Protein AF-A0A0Q4B967-F1 (afdb_monomer_lite)

pLDDT: mean 94.35, std 5.58, range [67.75, 98.62]

Radius of gyration: 18.91 Å; chains: 1; bounding box: 47×27×46 Å

Sequence (166 aa):
MDRILAMFDRHPSQRKVAALMLRYGISVREDGNAYCNDVEISHSALGRAAGADRRVAKSTIDKIYRTPALMDVFSRMRSMAMLSEVAPKIGCTALEIVPVDARMPGILAGVASAIYDAGVSVRQAVIDDTGIQENARLIIVLDGPLPSEYLPRIRSCKGVDKIILR

Secondary structure (DSSP, 8-state):
-HHHHHTTTT-HHHHHHHHHHHHHT-EE-TTS-EEETTEEE-HHHHHHHTTS-HHHHHHHHHHHHH-HHHHHHHTT-------TTTGGGGTEEEEEEEES-TT-TTHHHHHHHHHHHTT-EEE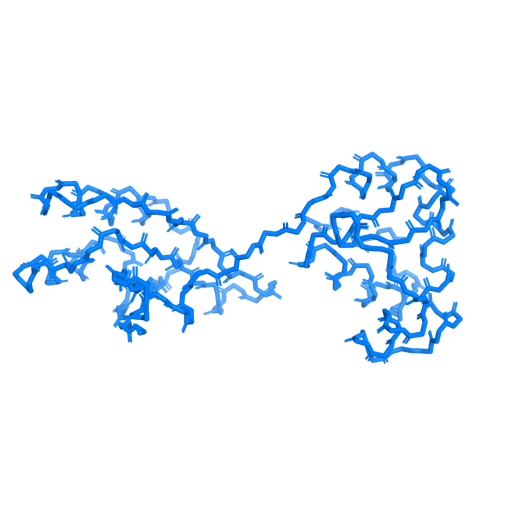EEEEE--S-GGG-EEEEEEEBPPPGGGHHHHHTSTTEEEEEE-

Structure (mmCIF, N/CA/C/O backbone):
data_AF-A0A0Q4B967-F1
#
_entry.id   AF-A0A0Q4B967-F1
#
loop_
_atom_site.group_PDB
_atom_site.id
_atom_site.type_symbol
_atom_site.label_atom_id
_atom_site.label_alt_id
_atom_site.label_comp_id
_atom_site.label_asym_id
_atom_site.label_entity_id
_atom_site.label_seq_id
_atom_site.pdbx_PDB_ins_code
_atom_site.Cartn_x
_atom_site.Cartn_y
_atom_site.Cartn_z
_atom_site.occupancy
_atom_site.B_iso_or_equiv
_atom_site.auth_seq_id
_atom_site.auth_comp_id
_atom_site.auth_asym_id
_atom_site.auth_atom_id
_atom_site.pdbx_PDB_model_num
ATOM 1 N N . MET A 1 1 ? -3.440 1.888 -12.421 1.00 76.62 1 MET A N 1
ATOM 2 C CA . MET A 1 1 ? -2.135 1.203 -12.606 1.00 76.62 1 MET A CA 1
ATOM 3 C C . MET A 1 1 ? -2.040 0.474 -13.948 1.00 76.62 1 MET A C 1
ATOM 5 O O . MET A 1 1 ? -0.935 0.242 -14.431 1.00 76.62 1 MET A O 1
ATOM 9 N N . ASP A 1 2 ? -3.168 0.176 -14.597 1.00 83.00 2 ASP A N 1
ATOM 10 C CA . ASP A 1 2 ? -3.226 -0.699 -15.777 1.00 83.00 2 ASP A CA 1
ATOM 11 C C . ASP A 1 2 ? -2.413 -0.205 -16.967 1.00 83.00 2 ASP A C 1
ATOM 13 O O . ASP A 1 2 ? -1.736 -1.002 -17.607 1.00 83.00 2 ASP A O 1
ATOM 17 N N . ARG A 1 3 ? -2.376 1.113 -17.209 1.00 90.75 3 ARG A N 1
ATOM 18 C CA . ARG A 1 3 ? -1.558 1.710 -18.278 1.00 90.75 3 ARG A CA 1
ATOM 19 C C . ARG A 1 3 ? -0.064 1.399 -18.130 1.00 90.75 3 ARG A C 1
ATOM 21 O O . ARG A 1 3 ? 0.603 1.158 -19.129 1.00 90.75 3 ARG A O 1
ATOM 28 N N . ILE A 1 4 ? 0.455 1.397 -16.901 1.00 93.94 4 ILE A N 1
ATOM 29 C CA . ILE A 1 4 ? 1.870 1.109 -16.620 1.00 93.94 4 ILE A CA 1
ATOM 30 C C . ILE A 1 4 ? 2.148 -0.382 -16.803 1.00 93.94 4 ILE A C 1
ATOM 32 O O . ILE A 1 4 ? 3.118 -0.756 -17.459 1.00 93.94 4 ILE A O 1
ATOM 36 N N . LEU A 1 5 ? 1.264 -1.240 -16.290 1.00 93.75 5 LEU A N 1
ATOM 37 C CA . LEU A 1 5 ? 1.399 -2.687 -16.445 1.00 93.75 5 LEU A CA 1
ATOM 38 C C . LEU A 1 5 ? 1.237 -3.147 -17.901 1.00 93.75 5 LEU A C 1
ATOM 40 O O . LEU A 1 5 ? 1.935 -4.073 -18.313 1.00 93.75 5 LEU A O 1
ATOM 44 N N . ALA A 1 6 ? 0.402 -2.470 -18.697 1.00 94.69 6 ALA A N 1
ATOM 45 C CA . ALA A 1 6 ? 0.206 -2.752 -20.121 1.00 94.69 6 ALA A CA 1
ATOM 46 C C . ALA A 1 6 ? 1.507 -2.631 -20.937 1.00 94.69 6 ALA A C 1
ATOM 48 O O . ALA A 1 6 ? 1.735 -3.364 -21.900 1.00 94.69 6 ALA A O 1
ATOM 49 N N . MET A 1 7 ? 2.445 -1.781 -20.502 1.00 96.50 7 MET A N 1
ATOM 50 C CA . MET A 1 7 ? 3.770 -1.673 -21.126 1.00 96.50 7 MET A CA 1
ATOM 51 C C . MET A 1 7 ? 4.594 -2.969 -21.002 1.00 96.50 7 MET A C 1
ATOM 53 O O . MET A 1 7 ? 5.619 -3.120 -21.674 1.00 96.50 7 MET A O 1
ATOM 57 N N . PHE A 1 8 ? 4.163 -3.924 -20.173 1.00 96.75 8 PHE A N 1
ATOM 58 C CA . PHE A 1 8 ? 4.775 -5.237 -19.979 1.00 96.75 8 PHE A CA 1
ATOM 59 C C . PHE A 1 8 ? 3.962 -6.401 -20.564 1.00 96.75 8 PHE A C 1
ATOM 61 O O . PHE A 1 8 ? 4.365 -7.542 -20.364 1.00 96.75 8 PHE A O 1
ATOM 68 N N . ASP A 1 9 ? 2.892 -6.170 -21.329 1.00 92.75 9 ASP A N 1
ATOM 69 C CA . ASP A 1 9 ? 2.006 -7.254 -21.804 1.00 92.75 9 ASP A CA 1
ATOM 70 C C . ASP A 1 9 ? 2.708 -8.296 -22.680 1.00 92.75 9 ASP A C 1
ATOM 72 O O . ASP A 1 9 ? 2.414 -9.485 -22.606 1.00 92.75 9 ASP A O 1
ATOM 76 N N . ARG A 1 10 ? 3.725 -7.876 -23.441 1.00 95.19 10 ARG A N 1
ATOM 77 C CA . ARG A 1 10 ? 4.576 -8.792 -24.224 1.00 95.19 10 ARG A CA 1
ATOM 78 C C . ARG A 1 10 ? 5.579 -9.591 -23.374 1.00 95.19 10 ARG A C 1
ATOM 80 O O . ARG A 1 10 ? 6.295 -10.426 -23.910 1.00 95.19 10 ARG A O 1
ATOM 87 N N . HIS A 1 11 ? 5.667 -9.319 -22.071 1.00 96.19 11 HIS A N 1
ATOM 88 C CA . HIS A 1 11 ? 6.651 -9.888 -21.147 1.00 96.19 11 HIS A CA 1
ATOM 89 C C . HIS A 1 11 ? 5.990 -10.277 -19.804 1.00 96.19 11 HIS A C 1
ATOM 91 O O . HIS A 1 11 ? 6.213 -9.603 -18.792 1.00 96.19 11 HIS A O 1
ATOM 97 N N . PRO A 1 12 ? 5.208 -11.375 -19.743 1.00 94.94 12 PRO A N 1
ATOM 98 C CA . PRO A 1 12 ? 4.414 -11.737 -18.562 1.00 94.94 12 PRO A CA 1
ATOM 99 C C . PRO A 1 12 ? 5.220 -11.847 -17.260 1.00 94.94 12 PRO A C 1
ATOM 101 O O . PRO A 1 12 ? 4.773 -11.391 -16.208 1.00 94.94 12 PRO A O 1
ATOM 104 N N . SER A 1 13 ? 6.438 -12.394 -17.316 1.00 96.69 13 SER A N 1
ATOM 105 C CA . SER A 1 13 ? 7.307 -12.508 -16.136 1.00 96.69 13 SER A CA 1
ATOM 106 C C . SER A 1 13 ? 7.792 -11.145 -15.630 1.00 96.69 13 SER A C 1
ATOM 108 O O . SER A 1 13 ? 7.860 -10.938 -14.422 1.00 96.69 13 SER A O 1
ATOM 110 N N . GLN A 1 14 ? 8.070 -10.190 -16.527 1.00 97.94 14 GLN A N 1
ATOM 111 C CA . GLN A 1 14 ? 8.397 -8.816 -16.126 1.00 97.94 14 GLN A CA 1
ATOM 112 C C . GLN A 1 14 ? 7.165 -8.094 -15.575 1.00 97.94 14 GLN A C 1
ATOM 114 O O . GLN A 1 14 ? 7.272 -7.370 -14.589 1.00 97.94 14 GLN A O 1
ATOM 119 N N . ARG A 1 15 ? 5.978 -8.329 -16.159 1.00 97.06 15 ARG A N 1
ATOM 120 C CA . ARG A 1 15 ? 4.710 -7.776 -15.661 1.00 97.06 15 ARG A CA 1
ATOM 121 C C . ARG A 1 15 ? 4.458 -8.182 -14.206 1.00 97.06 15 ARG A C 1
ATOM 123 O O . ARG A 1 15 ? 4.053 -7.334 -13.421 1.00 97.06 15 ARG A O 1
ATOM 130 N N . LYS A 1 16 ? 4.752 -9.434 -13.827 1.00 95.69 16 LYS A N 1
ATOM 131 C CA . LYS A 1 16 ? 4.659 -9.903 -12.429 1.00 95.69 16 LYS A CA 1
ATOM 132 C C . LYS A 1 16 ? 5.585 -9.128 -11.488 1.00 95.69 16 LYS A C 1
ATOM 134 O O . LYS A 1 16 ? 5.141 -8.688 -10.432 1.00 95.69 16 LYS A O 1
ATOM 139 N N . VAL A 1 17 ? 6.844 -8.921 -11.884 1.00 98.06 17 VAL A N 1
ATOM 140 C CA . VAL A 1 17 ? 7.810 -8.135 -11.097 1.00 98.06 17 VAL A CA 1
ATOM 141 C C . VAL A 1 17 ? 7.337 -6.685 -10.954 1.00 98.06 17 VAL A C 1
ATOM 143 O O . VAL A 1 17 ? 7.272 -6.174 -9.841 1.00 98.06 17 VAL A O 1
ATOM 146 N N . ALA A 1 18 ? 6.943 -6.041 -12.056 1.00 97.38 18 ALA A N 1
ATOM 147 C CA . ALA A 1 18 ? 6.458 -4.662 -12.047 1.00 97.38 18 ALA A CA 1
ATOM 148 C C . ALA A 1 18 ? 5.181 -4.494 -11.201 1.00 97.38 18 ALA A C 1
ATOM 150 O O . ALA A 1 18 ? 5.060 -3.520 -10.461 1.00 97.38 18 ALA A O 1
ATOM 151 N N . ALA A 1 19 ? 4.251 -5.453 -11.261 1.00 94.69 19 ALA A N 1
ATOM 152 C CA . ALA A 1 19 ? 3.044 -5.456 -10.434 1.00 94.69 19 ALA A CA 1
ATOM 153 C C . ALA A 1 19 ? 3.370 -5.561 -8.939 1.00 94.69 19 ALA A C 1
ATOM 155 O O . ALA A 1 19 ? 2.802 -4.820 -8.140 1.00 94.69 19 ALA A O 1
ATOM 156 N N . LEU A 1 20 ? 4.323 -6.420 -8.563 1.00 95.38 20 LEU A N 1
ATOM 157 C CA . LEU A 1 20 ? 4.793 -6.521 -7.180 1.00 95.38 20 LEU A CA 1
ATOM 158 C C . LEU A 1 20 ? 5.452 -5.219 -6.709 1.00 95.38 20 LEU A C 1
ATOM 160 O O . LEU A 1 20 ? 5.169 -4.756 -5.606 1.00 95.38 20 LEU A O 1
ATOM 164 N N . MET A 1 21 ? 6.285 -4.603 -7.551 1.00 97.00 21 MET A N 1
ATOM 165 C CA . MET A 1 21 ? 6.912 -3.321 -7.233 1.00 97.00 21 MET A CA 1
ATOM 166 C C . MET A 1 21 ? 5.872 -2.218 -7.003 1.00 97.00 21 MET A C 1
ATOM 168 O O . MET A 1 21 ? 5.957 -1.513 -6.002 1.00 97.00 21 MET A O 1
ATOM 172 N N . LEU A 1 22 ? 4.856 -2.113 -7.868 1.00 94.62 22 LEU A N 1
ATOM 173 C CA . LEU A 1 22 ? 3.756 -1.158 -7.695 1.00 94.62 22 LEU A CA 1
ATOM 174 C C . LEU A 1 22 ? 2.968 -1.416 -6.407 1.00 94.62 22 LEU A C 1
ATOM 176 O O . LEU A 1 22 ? 2.700 -0.475 -5.663 1.00 94.62 22 LEU A O 1
ATOM 180 N N . ARG A 1 23 ? 2.641 -2.681 -6.122 1.00 91.31 23 ARG A N 1
ATOM 181 C CA . ARG A 1 23 ? 1.888 -3.076 -4.924 1.00 91.31 23 ARG A CA 1
ATOM 182 C C . ARG A 1 23 ? 2.623 -2.728 -3.629 1.00 91.31 23 ARG A C 1
ATOM 184 O O . ARG A 1 23 ? 1.991 -2.315 -2.666 1.00 91.31 23 ARG A O 1
ATOM 191 N N . TYR A 1 24 ? 3.942 -2.899 -3.594 1.00 93.69 24 TYR A N 1
ATOM 192 C CA . TYR A 1 24 ? 4.751 -2.659 -2.393 1.00 93.69 24 TYR A CA 1
ATOM 193 C C . TYR A 1 24 ? 5.399 -1.273 -2.341 1.00 93.69 24 TYR A C 1
ATOM 195 O O . TYR A 1 24 ? 6.140 -0.972 -1.404 1.00 93.69 24 TYR A O 1
ATOM 203 N N . GLY A 1 25 ? 5.139 -0.418 -3.330 1.00 95.56 25 GLY A N 1
ATOM 204 C CA . GLY A 1 25 ? 5.746 0.908 -3.392 1.00 95.56 25 GLY A CA 1
ATOM 205 C C . GLY A 1 25 ? 7.260 0.882 -3.606 1.00 95.56 25 GLY A C 1
ATOM 206 O O . GLY A 1 25 ? 7.943 1.813 -3.191 1.00 95.56 25 GLY A O 1
ATOM 207 N N . ILE A 1 26 ? 7.781 -0.173 -4.238 1.00 98.00 26 ILE A N 1
ATOM 208 C CA . ILE A 1 26 ? 9.204 -0.295 -4.562 1.00 98.00 26 ILE A CA 1
ATOM 209 C C . ILE A 1 26 ? 9.518 0.661 -5.711 1.00 98.00 26 ILE A C 1
ATOM 211 O O . ILE A 1 26 ? 8.910 0.579 -6.783 1.00 98.00 26 ILE A O 1
ATOM 215 N N . SER A 1 27 ? 10.485 1.545 -5.489 1.00 98.38 27 SER A N 1
ATOM 216 C CA . SER A 1 27 ? 10.917 2.532 -6.473 1.00 98.38 27 SER A CA 1
ATOM 217 C C . SER A 1 27 ? 12.113 2.066 -7.290 1.00 98.38 27 SER A C 1
ATOM 219 O O . SER A 1 27 ? 12.802 1.119 -6.916 1.00 98.38 27 SER A O 1
ATOM 221 N N . VAL A 1 28 ? 12.351 2.739 -8.418 1.00 98.56 28 VAL A N 1
ATOM 222 C CA . VAL A 1 28 ? 13.612 2.676 -9.173 1.00 98.56 28 VAL A CA 1
ATOM 223 C C . VAL A 1 28 ? 14.233 4.067 -9.156 1.00 98.56 28 VAL A C 1
ATOM 225 O O . VAL A 1 28 ? 13.556 5.030 -9.516 1.00 98.56 28 VAL A O 1
ATOM 228 N N . ARG A 1 29 ? 15.487 4.186 -8.714 1.00 96.44 29 ARG A N 1
ATOM 229 C CA . ARG A 1 29 ? 16.184 5.477 -8.587 1.00 96.44 29 ARG A CA 1
ATOM 230 C C . ARG A 1 29 ? 17.088 5.755 -9.798 1.00 96.44 29 ARG A C 1
ATOM 232 O O . ARG A 1 29 ? 17.171 4.961 -10.734 1.00 96.44 29 ARG A O 1
ATOM 239 N N . GLU A 1 30 ? 17.721 6.928 -9.810 1.00 93.19 30 GLU A N 1
ATOM 240 C CA . GLU A 1 30 ? 18.561 7.418 -10.920 1.00 93.19 30 GLU A CA 1
ATOM 241 C C . GLU A 1 30 ? 19.823 6.578 -11.168 1.00 93.19 30 GLU A C 1
ATOM 243 O O . GLU A 1 30 ? 20.379 6.598 -12.267 1.00 93.19 30 GLU A O 1
ATOM 248 N N . ASP A 1 31 ? 20.241 5.798 -10.175 1.00 95.56 31 ASP A N 1
ATOM 249 C CA . ASP A 1 31 ? 21.325 4.822 -10.276 1.00 95.56 31 ASP A CA 1
ATOM 250 C C . ASP A 1 31 ? 20.895 3.505 -10.951 1.00 95.56 31 ASP A C 1
ATOM 252 O O . ASP A 1 31 ? 21.724 2.629 -11.195 1.00 95.56 31 ASP A O 1
ATOM 256 N N . GLY A 1 32 ? 19.605 3.362 -11.271 1.00 94.94 32 GLY A N 1
ATOM 257 C CA . GLY A 1 32 ? 19.048 2.176 -11.906 1.00 94.94 32 GLY A CA 1
ATOM 258 C C . GLY A 1 32 ? 18.819 1.003 -10.955 1.00 94.94 32 GLY A C 1
ATOM 259 O O . GLY A 1 32 ? 18.621 -0.109 -11.439 1.00 94.94 32 GLY A O 1
ATOM 260 N N . ASN A 1 33 ? 18.810 1.220 -9.635 1.00 98.06 33 ASN A N 1
ATOM 261 C CA . ASN A 1 33 ? 18.536 0.176 -8.646 1.00 98.06 33 ASN A CA 1
ATOM 262 C C . ASN A 1 33 ? 17.128 0.298 -8.046 1.00 98.06 33 ASN A C 1
ATOM 264 O O . ASN A 1 33 ? 16.481 1.348 -8.111 1.00 98.06 33 ASN A O 1
ATOM 268 N N . ALA A 1 34 ? 16.636 -0.809 -7.480 1.00 98.50 34 ALA A N 1
ATOM 269 C CA . ALA A 1 34 ? 15.325 -0.878 -6.840 1.00 98.50 34 ALA A CA 1
ATOM 270 C C . ALA A 1 34 ? 15.415 -0.623 -5.332 1.00 98.50 34 ALA A C 1
ATOM 272 O O . ALA A 1 34 ? 16.332 -1.116 -4.679 1.00 98.50 34 ALA A O 1
ATOM 273 N N . TYR A 1 35 ? 14.432 0.078 -4.767 1.00 98.62 35 TYR A N 1
ATOM 274 C CA . TYR A 1 35 ? 14.471 0.526 -3.375 1.00 98.62 35 TYR A CA 1
ATOM 275 C C . TYR A 1 35 ? 13.140 0.350 -2.638 1.00 98.62 35 TYR A C 1
ATOM 277 O O . TYR A 1 35 ? 12.074 0.678 -3.157 1.00 98.62 35 TYR A O 1
ATOM 285 N N . CYS A 1 36 ? 13.216 -0.101 -1.385 1.00 97.81 36 CYS A N 1
ATOM 286 C CA . CYS A 1 36 ? 12.174 0.086 -0.377 1.00 97.81 36 CYS A CA 1
ATOM 287 C C . CYS A 1 36 ? 12.570 1.304 0.456 1.00 97.81 36 CYS A C 1
ATOM 289 O O . CYS A 1 36 ? 13.376 1.192 1.381 1.00 97.81 36 CYS A O 1
ATOM 291 N N . ASN A 1 37 ? 12.050 2.477 0.096 1.00 96.81 37 ASN A N 1
ATOM 292 C CA . ASN A 1 37 ? 12.509 3.752 0.650 1.00 96.81 37 ASN A CA 1
ATOM 293 C C . ASN A 1 37 ? 14.045 3.834 0.590 1.00 96.81 37 ASN A C 1
ATOM 295 O O . ASN A 1 37 ? 14.575 3.835 -0.514 1.00 96.81 37 ASN A O 1
ATOM 299 N N . ASP A 1 38 ? 14.764 3.868 1.710 1.00 96.31 38 ASP A N 1
ATOM 300 C CA . ASP A 1 38 ? 16.231 4.016 1.734 1.00 96.31 38 ASP A CA 1
ATOM 301 C C . ASP A 1 38 ? 17.002 2.687 1.752 1.00 96.31 38 ASP A C 1
ATOM 303 O O . ASP A 1 38 ? 18.224 2.669 1.883 1.00 96.31 38 ASP A O 1
ATOM 307 N N . VAL A 1 39 ? 16.300 1.564 1.587 1.00 97.88 39 VAL A N 1
ATOM 308 C CA . VAL A 1 39 ? 16.889 0.223 1.550 1.00 97.88 39 VAL A CA 1
ATOM 309 C C . VAL A 1 39 ? 16.943 -0.277 0.112 1.00 97.88 39 VAL A C 1
ATOM 311 O O . VAL A 1 39 ? 15.903 -0.503 -0.511 1.00 97.88 39 VAL A O 1
ATOM 314 N N . GLU A 1 40 ? 18.150 -0.484 -0.413 1.00 98.25 40 GLU A N 1
ATOM 315 C CA . GLU A 1 40 ? 18.342 -1.093 -1.732 1.00 98.25 40 GLU A CA 1
ATOM 316 C C . GLU A 1 40 ? 17.901 -2.566 -1.726 1.00 98.25 40 GLU A C 1
ATOM 318 O O . GLU A 1 40 ? 18.223 -3.342 -0.822 1.00 98.25 40 GLU A O 1
ATOM 323 N N . ILE A 1 41 ? 17.163 -2.971 -2.758 1.00 98.31 41 ILE A N 1
ATOM 324 C CA . ILE A 1 41 ? 16.655 -4.330 -2.932 1.00 98.31 41 ILE A CA 1
ATOM 325 C C . ILE A 1 41 ? 17.452 -5.031 -4.027 1.00 98.31 41 ILE A C 1
ATOM 327 O O . ILE A 1 41 ? 17.358 -4.700 -5.209 1.00 98.31 41 ILE A O 1
ATOM 331 N N . SER A 1 42 ? 18.163 -6.096 -3.653 1.00 98.31 42 SER A N 1
ATOM 332 C CA . SER A 1 42 ? 18.876 -6.914 -4.637 1.00 98.31 42 SER A CA 1
ATOM 333 C C . SER A 1 42 ? 17.932 -7.550 -5.671 1.00 98.31 42 SER A C 1
ATOM 335 O O . SER A 1 42 ? 16.843 -8.036 -5.349 1.00 98.31 42 SER A O 1
ATOM 337 N N . HIS A 1 43 ? 18.413 -7.680 -6.910 1.00 98.31 43 HIS A N 1
ATOM 338 C CA . HIS A 1 43 ? 17.720 -8.388 -7.994 1.00 98.31 43 HIS A CA 1
ATOM 339 C C . HIS A 1 43 ? 17.241 -9.796 -7.605 1.00 98.31 43 HIS A C 1
ATOM 341 O O . HIS A 1 43 ? 16.165 -10.227 -8.016 1.00 98.31 43 HIS A O 1
ATOM 347 N N . SER A 1 44 ? 18.040 -10.525 -6.820 1.00 98.25 44 SER A N 1
ATOM 348 C CA . SER A 1 44 ? 17.709 -11.883 -6.374 1.00 98.25 44 SER A CA 1
ATOM 349 C C . SER A 1 44 ? 16.559 -11.895 -5.369 1.00 98.25 44 SER A C 1
ATOM 351 O O . SER A 1 44 ? 15.688 -12.759 -5.455 1.00 98.25 44 SER A O 1
ATOM 353 N N . ALA A 1 45 ? 16.534 -10.941 -4.431 1.00 98.19 45 ALA A N 1
ATOM 354 C CA . ALA A 1 45 ? 15.436 -10.808 -3.479 1.00 98.19 45 ALA A CA 1
ATOM 355 C C . ALA A 1 45 ? 14.135 -10.424 -4.191 1.00 98.19 45 ALA A C 1
ATOM 357 O O . ALA A 1 45 ? 13.106 -11.059 -3.958 1.00 98.19 45 ALA A O 1
ATOM 358 N N . LEU A 1 46 ? 14.204 -9.456 -5.112 1.00 98.06 46 LEU A N 1
ATOM 359 C CA . LEU A 1 46 ? 13.049 -9.016 -5.889 1.00 98.06 46 LEU A CA 1
ATOM 360 C C . LEU A 1 46 ? 12.503 -10.131 -6.791 1.00 98.06 46 LEU A C 1
ATOM 362 O O . LEU A 1 46 ? 11.299 -10.380 -6.803 1.00 98.06 46 LEU A O 1
ATOM 366 N N . GLY A 1 47 ? 13.385 -10.837 -7.507 1.00 97.94 47 GLY A N 1
ATOM 367 C CA . GLY A 1 47 ? 13.007 -11.973 -8.348 1.00 97.94 47 GLY A CA 1
ATOM 368 C C . GLY A 1 47 ? 12.297 -13.056 -7.540 1.00 97.94 47 GLY A C 1
ATOM 369 O O . GLY A 1 47 ? 11.169 -13.421 -7.862 1.00 97.94 47 GLY A O 1
ATOM 370 N N . ARG A 1 48 ? 12.902 -13.498 -6.430 1.00 97.81 48 ARG A N 1
ATOM 371 C CA . ARG A 1 48 ? 12.310 -14.512 -5.546 1.00 97.81 48 ARG A CA 1
ATOM 372 C C . ARG A 1 48 ? 10.938 -14.089 -5.017 1.00 97.81 48 ARG A C 1
ATOM 374 O O . ARG A 1 48 ? 10.016 -14.896 -5.064 1.00 97.81 48 ARG A O 1
ATOM 381 N N . ALA A 1 49 ? 10.786 -12.842 -4.563 1.00 97.25 49 ALA A N 1
ATOM 382 C CA . ALA A 1 49 ? 9.506 -12.324 -4.072 1.00 97.25 49 ALA A CA 1
ATOM 383 C C . ALA A 1 49 ? 8.412 -12.313 -5.157 1.00 97.25 49 ALA A C 1
ATOM 385 O O . ALA A 1 49 ? 7.248 -12.559 -4.857 1.00 97.25 49 ALA A O 1
ATOM 386 N N . ALA A 1 50 ? 8.784 -12.077 -6.418 1.00 96.06 50 ALA A N 1
ATOM 387 C CA . ALA A 1 50 ? 7.874 -12.100 -7.563 1.00 96.06 50 ALA A CA 1
ATOM 388 C C . ALA A 1 50 ? 7.683 -13.495 -8.196 1.00 96.06 50 ALA A C 1
ATOM 390 O O . ALA A 1 50 ? 6.982 -13.612 -9.205 1.00 96.06 50 ALA A O 1
ATOM 391 N N . GLY A 1 51 ? 8.311 -14.545 -7.652 1.00 96.56 51 GLY A N 1
ATOM 392 C CA . GLY A 1 51 ? 8.297 -15.885 -8.247 1.00 96.56 51 GLY A CA 1
ATOM 393 C C . GLY A 1 51 ? 8.996 -15.949 -9.611 1.00 96.56 51 GLY A C 1
ATOM 394 O O . GLY A 1 51 ? 8.551 -16.669 -10.503 1.00 96.56 51 GLY A O 1
ATOM 395 N N . ALA A 1 52 ? 10.057 -15.161 -9.799 1.00 96.94 52 ALA A N 1
ATOM 396 C CA . ALA A 1 52 ? 10.814 -15.035 -11.040 1.00 96.94 52 ALA A CA 1
ATOM 397 C C . ALA A 1 52 ? 12.333 -15.159 -10.810 1.00 96.94 52 ALA A C 1
ATOM 399 O O . ALA A 1 52 ? 12.844 -14.963 -9.709 1.00 96.94 52 ALA A O 1
ATOM 400 N N . ASP A 1 53 ? 13.083 -15.451 -11.875 1.00 97.62 53 ASP A N 1
ATOM 401 C CA . ASP A 1 53 ? 14.548 -15.465 -11.817 1.00 97.62 53 ASP A CA 1
ATOM 402 C C . ASP A 1 53 ? 15.129 -14.046 -11.642 1.00 97.62 53 ASP A C 1
ATOM 404 O O . ASP A 1 53 ? 14.573 -13.057 -12.135 1.00 97.62 53 ASP A O 1
ATOM 408 N N . ARG A 1 54 ? 16.300 -13.933 -10.997 1.00 98.00 54 ARG A N 1
ATOM 409 C CA . ARG A 1 54 ? 16.984 -12.644 -10.777 1.00 98.00 54 ARG A CA 1
ATOM 410 C C . ARG A 1 54 ? 17.249 -11.873 -12.079 1.00 98.00 54 ARG A C 1
ATOM 412 O O . ARG A 1 54 ? 17.285 -10.645 -12.065 1.00 98.00 54 ARG A O 1
ATOM 419 N N . ARG A 1 55 ? 17.443 -12.570 -13.209 1.00 98.19 55 ARG A N 1
ATOM 420 C CA . ARG A 1 55 ? 17.651 -11.964 -14.535 1.00 98.19 55 ARG A CA 1
ATOM 421 C C . ARG A 1 55 ? 16.379 -11.289 -15.041 1.00 98.19 55 ARG A C 1
ATOM 423 O O . ARG A 1 55 ? 16.469 -10.230 -15.654 1.00 98.19 55 ARG A O 1
ATOM 430 N N . VAL A 1 56 ? 15.204 -11.850 -14.738 1.00 98.44 56 VAL A N 1
ATOM 431 C CA . VAL A 1 56 ? 13.912 -11.220 -15.053 1.00 98.44 56 VAL A CA 1
ATOM 432 C C . VAL A 1 56 ? 13.756 -9.937 -14.245 1.00 98.44 56 VAL A C 1
ATOM 434 O O . VAL A 1 56 ? 13.439 -8.901 -14.829 1.00 98.44 56 VAL A O 1
ATOM 437 N N . ALA A 1 57 ? 14.052 -9.977 -12.941 1.00 98.38 57 ALA A N 1
ATOM 438 C CA . ALA A 1 57 ? 14.015 -8.790 -12.087 1.00 98.38 57 ALA A CA 1
ATOM 439 C C . ALA A 1 57 ? 14.941 -7.684 -12.615 1.00 98.38 57 ALA A C 1
ATOM 441 O O . ALA A 1 57 ? 14.479 -6.570 -12.852 1.00 98.38 57 ALA A O 1
ATOM 442 N N . LYS A 1 58 ? 16.203 -8.022 -12.923 1.00 98.44 58 LYS A N 1
ATOM 443 C CA . LYS A 1 58 ? 17.151 -7.090 -13.550 1.00 98.44 58 LYS A CA 1
ATOM 444 C C . LYS A 1 58 ? 16.606 -6.507 -14.855 1.00 98.44 58 LYS A C 1
ATOM 446 O O . LYS A 1 58 ? 16.562 -5.296 -15.006 1.00 98.44 58 LYS A O 1
ATOM 451 N N . SER A 1 59 ? 16.132 -7.350 -15.777 1.00 98.44 59 SER A N 1
ATOM 452 C CA . SER A 1 59 ? 15.599 -6.877 -17.065 1.00 98.44 59 SER A CA 1
ATOM 453 C C . SER A 1 59 ? 14.369 -5.973 -16.914 1.00 98.44 59 SER A C 1
ATOM 455 O O . SER A 1 59 ? 14.145 -5.092 -17.740 1.00 98.44 59 SER A O 1
ATOM 457 N N . THR A 1 60 ? 13.580 -6.178 -15.855 1.00 98.56 60 THR A N 1
ATOM 458 C CA . THR A 1 60 ? 12.416 -5.344 -15.537 1.00 98.56 60 THR A CA 1
ATOM 459 C C . THR A 1 60 ? 12.872 -3.969 -15.064 1.00 98.56 60 THR A C 1
ATOM 461 O O . THR A 1 60 ? 12.389 -2.970 -15.587 1.00 98.56 60 THR A O 1
ATOM 464 N N . ILE A 1 61 ? 13.834 -3.916 -14.137 1.00 98.56 61 ILE A N 1
ATOM 465 C CA . ILE A 1 61 ? 14.413 -2.662 -13.639 1.00 98.56 61 ILE A CA 1
ATOM 466 C C . ILE A 1 61 ? 15.118 -1.906 -14.772 1.00 98.56 61 ILE A C 1
ATOM 468 O O . ILE A 1 61 ? 14.826 -0.732 -14.973 1.00 98.56 61 ILE A O 1
ATOM 472 N N . ASP A 1 62 ? 15.934 -2.584 -15.587 1.00 98.44 62 ASP A N 1
ATOM 473 C CA . ASP A 1 62 ? 16.596 -1.986 -16.757 1.00 98.44 62 ASP A CA 1
ATOM 474 C C . ASP A 1 62 ? 15.572 -1.355 -17.719 1.00 98.44 62 ASP A C 1
ATOM 476 O O . ASP A 1 62 ? 15.784 -0.267 -18.260 1.00 98.44 62 ASP A O 1
ATOM 480 N N . LYS A 1 63 ? 14.442 -2.037 -17.946 1.00 98.31 63 LYS A N 1
ATOM 481 C CA . LYS A 1 63 ? 13.358 -1.529 -18.791 1.00 98.31 63 LYS A CA 1
ATOM 482 C C . LYS A 1 63 ? 12.661 -0.325 -18.167 1.00 98.31 63 LYS A C 1
ATOM 484 O O . LYS A 1 63 ? 12.387 0.626 -18.895 1.00 98.31 63 LYS A O 1
ATOM 489 N N . ILE A 1 64 ? 12.368 -0.365 -16.865 1.00 98.38 64 ILE A N 1
ATOM 490 C CA . ILE A 1 64 ? 11.801 0.775 -16.133 1.00 98.38 64 ILE A CA 1
ATOM 491 C C . ILE A 1 64 ? 12.735 1.972 -16.285 1.00 98.38 64 ILE A C 1
ATOM 493 O O . ILE A 1 64 ? 12.303 2.989 -16.812 1.00 98.38 64 ILE A O 1
ATOM 497 N N . TYR A 1 65 ? 14.014 1.795 -15.950 1.00 98.50 65 TYR A N 1
ATOM 498 C CA . TYR A 1 65 ? 15.049 2.825 -15.990 1.00 98.50 65 TYR A CA 1
ATOM 499 C C . TYR A 1 65 ? 15.178 3.510 -17.354 1.00 98.50 65 TYR A C 1
ATOM 501 O O . TYR A 1 65 ? 15.227 4.733 -17.451 1.00 98.50 65 TYR A O 1
ATOM 509 N N . ARG A 1 66 ? 15.174 2.726 -18.436 1.00 97.62 66 ARG A N 1
ATOM 510 C CA . ARG A 1 66 ? 15.341 3.239 -19.807 1.00 97.62 66 ARG A CA 1
ATOM 511 C C . ARG A 1 66 ? 14.072 3.820 -20.420 1.00 97.62 66 ARG A C 1
ATOM 513 O O . ARG A 1 66 ? 14.135 4.373 -21.514 1.00 97.62 66 ARG A O 1
ATOM 520 N N . THR A 1 67 ? 12.922 3.664 -19.769 1.00 97.81 67 THR A N 1
ATOM 521 C CA . THR A 1 67 ? 11.636 4.105 -20.312 1.00 97.81 67 THR A CA 1
ATOM 522 C C . THR A 1 67 ? 11.138 5.315 -19.523 1.00 97.81 67 THR A C 1
ATOM 524 O O . THR A 1 67 ? 10.642 5.134 -18.411 1.00 97.81 67 THR A O 1
ATOM 527 N N . PRO A 1 68 ? 11.175 6.540 -20.085 1.00 96.81 68 PRO A N 1
ATOM 528 C CA . PRO A 1 68 ? 10.825 7.759 -19.349 1.00 96.81 68 PRO A CA 1
ATOM 529 C C . PRO A 1 68 ? 9.448 7.712 -18.674 1.00 96.81 68 PRO A C 1
ATOM 531 O O . PRO A 1 68 ? 9.315 8.083 -17.514 1.00 96.81 68 PRO A O 1
ATOM 534 N N . ALA A 1 69 ? 8.436 7.167 -19.358 1.00 97.00 69 ALA A N 1
ATOM 535 C CA . ALA A 1 69 ? 7.086 7.029 -18.806 1.00 97.00 69 ALA A CA 1
ATOM 536 C C . ALA A 1 69 ? 7.001 6.057 -17.612 1.00 97.00 69 ALA A C 1
ATOM 538 O O . ALA A 1 69 ? 6.144 6.222 -16.749 1.00 97.00 69 ALA A O 1
ATOM 539 N N . LEU A 1 70 ? 7.872 5.041 -17.559 1.00 97.75 70 LEU A N 1
ATOM 540 C CA . LEU A 1 70 ? 7.957 4.139 -16.411 1.00 97.75 70 LEU A CA 1
ATOM 541 C C . LEU A 1 70 ? 8.712 4.816 -15.266 1.00 97.75 70 LEU A C 1
ATOM 543 O O . LEU A 1 70 ? 8.225 4.795 -14.140 1.00 97.75 70 LEU A O 1
ATOM 547 N N . MET A 1 71 ? 9.846 5.464 -15.548 1.00 97.88 71 MET A N 1
ATOM 548 C CA . MET A 1 71 ? 10.602 6.203 -14.532 1.00 97.88 71 MET A CA 1
ATOM 549 C C . MET A 1 71 ? 9.779 7.292 -13.853 1.00 97.88 71 MET A C 1
ATOM 551 O O . MET A 1 71 ? 9.863 7.427 -12.636 1.00 97.88 71 MET A O 1
ATOM 555 N N . ASP A 1 72 ? 8.941 8.016 -14.595 1.00 96.44 72 ASP A N 1
ATOM 556 C CA . ASP A 1 72 ? 8.063 9.054 -14.044 1.00 96.44 72 ASP A CA 1
ATOM 557 C C . ASP A 1 72 ? 7.154 8.524 -12.914 1.00 96.44 72 ASP A C 1
ATOM 559 O O . ASP A 1 72 ? 6.885 9.214 -11.930 1.00 96.44 72 ASP A O 1
ATOM 563 N N . VAL A 1 73 ? 6.748 7.255 -12.999 1.00 97.25 73 VAL A N 1
ATOM 564 C CA . VAL A 1 73 ? 5.967 6.591 -11.951 1.00 97.25 73 VAL A CA 1
ATOM 565 C C . VAL A 1 73 ? 6.875 5.947 -10.906 1.00 97.25 73 VAL A C 1
ATOM 567 O O . VAL A 1 73 ? 6.781 6.268 -9.723 1.00 97.25 73 VAL A O 1
ATOM 570 N N . PHE A 1 74 ? 7.767 5.045 -11.323 1.00 97.94 74 PHE A N 1
ATOM 571 C CA . PHE A 1 74 ? 8.541 4.209 -10.403 1.00 97.94 74 PHE A CA 1
ATOM 572 C C . PHE A 1 74 ? 9.528 5.005 -9.545 1.00 97.94 74 PHE A C 1
ATOM 574 O O . PHE A 1 74 ? 9.751 4.622 -8.403 1.00 97.94 74 PHE A O 1
ATOM 581 N N . SER A 1 75 ? 10.072 6.128 -10.018 1.00 97.69 75 SER A N 1
ATOM 582 C CA . SER A 1 75 ? 10.966 6.970 -9.202 1.00 97.69 75 SER A CA 1
ATOM 583 C C . SER A 1 75 ? 10.262 7.677 -8.042 1.00 97.69 75 SER A C 1
ATOM 585 O O . SER A 1 75 ? 10.911 8.064 -7.072 1.00 97.69 75 SER A O 1
ATOM 587 N N . ARG A 1 76 ? 8.932 7.825 -8.110 1.00 96.31 76 ARG A N 1
ATOM 588 C CA . ARG A 1 76 ? 8.123 8.521 -7.097 1.00 96.31 76 ARG A CA 1
ATOM 589 C C . ARG A 1 76 ? 7.398 7.576 -6.143 1.00 96.31 76 ARG A C 1
ATOM 591 O O . ARG A 1 76 ? 6.757 8.042 -5.202 1.00 96.31 76 ARG A O 1
ATOM 598 N N . MET A 1 77 ? 7.496 6.267 -6.370 1.00 95.94 77 MET A N 1
ATOM 599 C CA . MET A 1 77 ? 6.905 5.268 -5.484 1.00 95.94 77 MET A CA 1
ATOM 600 C C . MET A 1 77 ? 7.567 5.307 -4.104 1.00 95.94 77 MET A C 1
ATOM 602 O O . MET A 1 77 ? 8.771 5.538 -3.973 1.00 95.94 77 MET A O 1
ATOM 606 N N . ARG A 1 78 ? 6.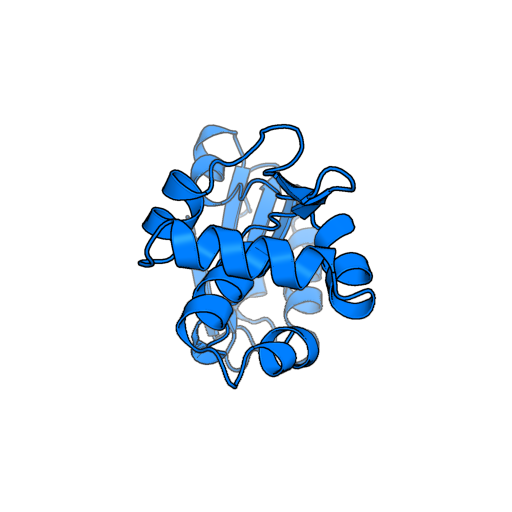762 5.071 -3.067 1.00 95.38 78 ARG A N 1
ATOM 607 C CA . ARG A 1 78 ? 7.225 4.943 -1.685 1.00 95.38 78 ARG A CA 1
ATOM 608 C C . ARG A 1 78 ? 6.514 3.791 -1.003 1.00 95.38 78 ARG A C 1
ATOM 610 O O . ARG A 1 78 ? 5.305 3.625 -1.164 1.00 95.38 78 ARG A O 1
ATOM 617 N N . SER A 1 79 ? 7.260 3.040 -0.206 1.00 95.25 79 SER A N 1
ATOM 618 C CA . SER A 1 79 ? 6.712 1.973 0.624 1.00 95.25 79 SER A CA 1
ATOM 619 C C . SER A 1 79 ? 6.145 2.566 1.914 1.00 95.25 79 SER A C 1
ATOM 621 O O . SER A 1 79 ? 6.788 3.400 2.555 1.00 95.25 79 SER A O 1
ATOM 623 N N . MET A 1 80 ? 4.955 2.118 2.317 1.00 93.00 80 MET A N 1
ATOM 624 C CA . MET A 1 80 ? 4.295 2.521 3.563 1.00 93.00 80 MET A CA 1
ATOM 625 C C . MET A 1 80 ? 4.006 1.288 4.421 1.00 93.00 80 MET A C 1
ATOM 627 O O . MET A 1 80 ? 3.637 0.237 3.899 1.00 93.00 80 MET A O 1
ATOM 631 N N . ALA A 1 81 ? 4.167 1.412 5.739 1.00 92.00 81 ALA A N 1
ATOM 632 C CA . ALA A 1 81 ? 3.809 0.350 6.672 1.00 92.00 81 ALA A CA 1
ATOM 633 C C . ALA A 1 81 ? 2.282 0.181 6.751 1.00 92.00 81 ALA A C 1
ATOM 635 O O . ALA A 1 81 ? 1.558 1.167 6.882 1.00 92.00 81 ALA A O 1
ATOM 636 N N . MET A 1 82 ? 1.799 -1.063 6.721 1.00 92.75 82 MET A N 1
ATOM 637 C CA . MET A 1 82 ? 0.407 -1.399 7.031 1.00 92.75 82 MET A CA 1
ATOM 638 C C . MET A 1 82 ? 0.284 -1.643 8.536 1.00 92.75 82 MET A C 1
ATOM 640 O O . MET A 1 82 ? 0.916 -2.553 9.069 1.00 92.75 82 MET A O 1
ATOM 644 N N . LEU A 1 83 ? -0.511 -0.830 9.228 1.00 95.62 83 LEU A N 1
ATOM 645 C CA . LEU A 1 83 ? -0.623 -0.873 10.687 1.00 95.62 83 LEU A CA 1
ATOM 646 C C . LEU A 1 83 ? -1.680 -1.866 11.185 1.00 95.62 83 LEU A C 1
ATOM 648 O O . LEU A 1 83 ? -1.707 -2.152 12.377 1.00 95.62 83 LEU A O 1
ATOM 652 N N . SER A 1 84 ? -2.537 -2.400 10.310 1.00 94.88 84 SER A N 1
ATOM 653 C CA . SER A 1 84 ? -3.680 -3.235 10.708 1.00 94.88 84 SER A CA 1
ATOM 654 C C . SER A 1 84 ? -3.295 -4.461 11.536 1.00 94.88 84 SER A C 1
ATOM 656 O O . SER A 1 84 ? -3.946 -4.739 12.533 1.00 94.88 84 SER A O 1
ATOM 658 N N . GLU A 1 85 ? -2.213 -5.151 11.171 1.00 93.06 85 GLU A N 1
ATOM 659 C CA . GLU A 1 85 ? -1.735 -6.358 11.871 1.00 93.06 85 GLU A CA 1
ATOM 660 C C . GLU A 1 85 ? -1.133 -6.066 13.251 1.00 93.06 85 GLU A C 1
ATOM 662 O O . GLU A 1 85 ? -1.077 -6.936 14.118 1.00 93.06 85 GLU A O 1
ATOM 667 N N . VAL A 1 86 ? -0.645 -4.843 13.460 1.00 95.38 86 VAL A N 1
ATOM 668 C CA . VAL A 1 86 ? 0.009 -4.440 14.713 1.00 95.38 86 VAL A CA 1
ATOM 669 C C . VAL A 1 86 ? -0.884 -3.562 15.580 1.00 95.38 86 VAL A C 1
ATOM 671 O O . VAL A 1 86 ? -0.519 -3.281 16.720 1.00 95.38 86 VAL A O 1
ATOM 674 N N . ALA A 1 87 ? -2.051 -3.149 15.077 1.00 96.12 87 ALA A N 1
ATOM 675 C CA . ALA A 1 87 ? -2.905 -2.148 15.701 1.00 96.12 87 ALA A CA 1
ATOM 676 C C . ALA A 1 87 ? -3.220 -2.458 17.179 1.00 96.12 87 ALA A C 1
ATOM 678 O O . ALA A 1 87 ? -2.882 -1.612 18.015 1.00 96.12 87 ALA A O 1
ATOM 679 N N . PRO A 1 88 ? -3.702 -3.663 17.561 1.00 93.19 88 PRO A N 1
ATOM 680 C CA . PRO A 1 88 ? -3.997 -3.961 18.967 1.00 93.19 88 PRO A CA 1
ATOM 681 C C . PRO A 1 88 ? -2.775 -3.872 19.890 1.00 93.19 88 PRO A C 1
ATOM 683 O O . PRO A 1 88 ? -2.904 -3.604 21.082 1.00 93.19 88 PRO A O 1
ATOM 686 N N . LYS A 1 89 ? -1.566 -4.091 19.357 1.00 95.19 89 LYS A N 1
ATOM 687 C CA . LYS A 1 89 ? -0.314 -4.047 20.129 1.00 95.19 89 LYS A CA 1
ATOM 688 C C . LYS A 1 89 ? 0.173 -2.628 20.401 1.00 95.19 89 LYS A C 1
ATOM 690 O O . LYS A 1 89 ? 0.948 -2.435 21.331 1.00 95.19 89 LYS A O 1
ATOM 695 N N . ILE A 1 90 ? -0.276 -1.654 19.614 1.00 94.62 90 ILE A N 1
ATOM 696 C CA . ILE A 1 90 ? 0.125 -0.245 19.724 1.00 94.62 90 ILE A CA 1
ATOM 697 C C . ILE A 1 90 ? -1.016 0.650 20.228 1.00 94.62 90 ILE A C 1
ATOM 699 O O . ILE A 1 90 ? -0.992 1.861 20.012 1.00 94.62 90 ILE A O 1
ATOM 703 N N . GLY A 1 91 ? -2.023 0.056 20.881 1.00 94.25 91 GLY A N 1
ATOM 704 C CA . GLY A 1 91 ? -3.177 0.779 21.420 1.00 94.25 91 GLY A CA 1
ATOM 705 C C . GLY A 1 91 ? -4.153 1.288 20.355 1.00 94.25 91 GLY A C 1
ATOM 706 O O . GLY A 1 91 ? -4.943 2.182 20.636 1.00 94.25 91 GLY A O 1
ATOM 707 N N . CYS A 1 92 ? -4.103 0.741 19.141 1.00 97.12 92 CYS A N 1
ATOM 708 C CA . CYS A 1 92 ? -5.032 1.055 18.061 1.00 97.12 92 CYS A CA 1
ATOM 709 C C . CYS A 1 92 ? -6.109 -0.019 17.900 1.00 97.12 92 CYS A C 1
ATOM 711 O O . CYS A 1 92 ? -5.922 -1.174 18.276 1.00 97.12 92 CYS A O 1
ATOM 713 N N . THR A 1 93 ? -7.185 0.345 17.206 1.00 97.00 93 THR A N 1
ATOM 714 C CA . THR A 1 93 ? -8.177 -0.605 16.683 1.00 97.00 93 THR A CA 1
ATOM 715 C C . THR A 1 93 ? -8.066 -0.678 15.169 1.00 97.00 93 THR A C 1
ATOM 717 O O . THR A 1 93 ? -8.049 0.363 14.517 1.00 97.00 93 THR A O 1
ATOM 720 N N . ALA A 1 94 ? -8.021 -1.876 14.587 1.00 97.12 94 ALA A N 1
ATOM 721 C CA . ALA A 1 94 ? -8.090 -2.052 13.139 1.00 97.12 94 ALA A CA 1
ATOM 722 C C . ALA A 1 94 ? -9.477 -2.549 12.715 1.00 97.12 94 ALA A C 1
ATOM 724 O O . ALA A 1 94 ? -9.967 -3.577 13.182 1.00 97.12 94 ALA A O 1
ATOM 725 N N . LEU A 1 95 ? -10.097 -1.800 11.808 1.00 96.38 95 LEU A N 1
ATOM 726 C CA . LEU A 1 95 ? -11.351 -2.124 11.149 1.00 96.38 95 LEU A CA 1
ATOM 727 C C . LEU A 1 95 ? -11.064 -2.481 9.697 1.00 96.38 95 LEU A C 1
ATOM 729 O O . LEU A 1 95 ? -10.462 -1.699 8.964 1.00 96.38 95 LEU A O 1
ATOM 733 N N . GLU A 1 96 ? -11.550 -3.629 9.262 1.00 95.94 96 GLU A N 1
ATOM 734 C CA . GLU A 1 96 ? -11.598 -3.997 7.857 1.00 95.94 96 GLU A CA 1
ATOM 735 C C . GLU A 1 96 ? -13.054 -3.984 7.392 1.00 95.94 96 GLU A C 1
ATOM 737 O O . GLU A 1 96 ? -13.907 -4.717 7.896 1.00 95.94 96 GLU A O 1
ATOM 742 N N . ILE A 1 97 ? -13.333 -3.116 6.428 1.00 95.75 97 ILE A N 1
ATOM 743 C CA . ILE A 1 97 ? -14.645 -2.920 5.831 1.00 95.75 97 ILE A CA 1
ATOM 744 C C . ILE A 1 97 ? -14.680 -3.681 4.509 1.00 95.75 97 ILE A C 1
ATOM 746 O O . ILE A 1 97 ? -13.934 -3.383 3.571 1.00 95.75 97 ILE A O 1
ATOM 750 N N . VAL A 1 98 ? -15.575 -4.661 4.447 1.00 94.94 98 VAL A N 1
ATOM 751 C CA . VAL A 1 98 ? -15.895 -5.418 3.242 1.00 94.94 98 VAL A CA 1
ATOM 752 C C . VAL A 1 98 ? -17.019 -4.678 2.519 1.00 94.94 98 VAL A C 1
ATOM 754 O O . VAL A 1 98 ? -18.113 -4.551 3.081 1.00 94.94 98 VAL A O 1
ATOM 757 N N . PRO A 1 99 ? -16.773 -4.143 1.314 1.00 93.69 99 PRO A N 1
ATOM 758 C CA . PRO A 1 99 ? -17.802 -3.450 0.562 1.00 93.69 99 PRO A CA 1
ATOM 759 C C . PRO A 1 99 ? -18.739 -4.445 -0.138 1.00 93.69 99 PRO A C 1
ATOM 761 O O . PRO A 1 99 ? -18.304 -5.514 -0.558 1.00 93.69 99 PRO A O 1
ATOM 764 N N . VAL A 1 100 ? -20.002 -4.061 -0.336 1.00 92.75 100 VAL A N 1
ATOM 765 C CA . VAL A 1 100 ? -20.934 -4.785 -1.229 1.00 92.75 100 VAL A CA 1
ATOM 766 C C . VAL A 1 100 ? -20.427 -4.723 -2.675 1.00 92.75 100 VAL A C 1
ATOM 768 O O . VAL A 1 100 ? -20.404 -5.721 -3.387 1.00 92.75 100 VAL A O 1
ATOM 771 N N . ASP A 1 101 ? -19.995 -3.533 -3.099 1.00 89.94 101 ASP A N 1
ATOM 772 C CA . ASP A 1 101 ? -19.274 -3.287 -4.347 1.00 89.94 101 ASP A CA 1
ATOM 773 C C . ASP A 1 101 ? -18.282 -2.144 -4.101 1.00 89.94 101 ASP A C 1
ATOM 775 O O . ASP A 1 101 ? -18.672 -1.029 -3.748 1.00 89.94 101 ASP A O 1
ATOM 779 N N . ALA A 1 102 ? -16.991 -2.414 -4.297 1.00 86.31 102 ALA A N 1
ATOM 780 C CA . ALA A 1 102 ? -15.910 -1.457 -4.069 1.00 86.31 102 ALA A CA 1
ATOM 781 C C . ALA A 1 102 ? -15.990 -0.184 -4.941 1.00 86.31 102 ALA A C 1
ATOM 783 O O . ALA A 1 102 ? -15.358 0.818 -4.615 1.00 86.31 102 ALA A O 1
ATOM 784 N N . ARG A 1 103 ? -16.773 -0.187 -6.030 1.00 85.44 103 ARG A N 1
ATOM 785 C CA . ARG A 1 103 ? -16.986 0.986 -6.901 1.00 85.44 103 ARG A CA 1
ATOM 786 C C . ARG A 1 103 ? -18.033 1.949 -6.360 1.00 85.44 103 ARG A C 1
ATOM 788 O O . ARG A 1 103 ? -18.166 3.054 -6.886 1.00 85.44 103 ARG A O 1
ATOM 795 N N . MET A 1 104 ? -18.815 1.537 -5.361 1.00 90.19 104 MET A N 1
ATOM 796 C CA . MET A 1 104 ? -19.862 2.391 -4.820 1.00 90.19 104 MET A CA 1
ATOM 797 C C . MET A 1 104 ? -19.245 3.622 -4.143 1.00 90.19 104 MET A C 1
ATOM 799 O O . MET A 1 104 ? -18.476 3.487 -3.186 1.00 90.19 104 MET A O 1
ATOM 803 N N . PRO A 1 105 ? -19.599 4.840 -4.583 1.00 90.25 105 PRO A N 1
ATOM 804 C CA . PRO A 1 105 ? -19.120 6.043 -3.930 1.00 90.25 105 PRO A CA 1
ATOM 805 C C . PRO A 1 105 ? -19.743 6.182 -2.536 1.00 90.25 105 PRO A C 1
ATOM 807 O O . PRO A 1 105 ? -20.888 5.794 -2.298 1.00 90.25 105 PRO A O 1
ATOM 810 N N . GLY A 1 106 ? -18.992 6.795 -1.622 1.00 92.00 106 GLY A N 1
ATOM 811 C CA . GLY A 1 106 ? -19.491 7.188 -0.303 1.00 92.00 106 GLY A CA 1
ATOM 812 C C . GLY A 1 106 ? -19.287 6.173 0.825 1.00 92.00 106 GLY A C 1
ATOM 813 O O . GLY A 1 106 ? -19.560 6.531 1.965 1.00 92.00 106 GLY A O 1
ATOM 814 N N . ILE A 1 107 ? -18.748 4.973 0.561 1.00 93.44 107 ILE A N 1
ATOM 815 C CA . ILE A 1 107 ? -18.437 3.987 1.619 1.00 93.44 107 ILE A CA 1
ATOM 816 C C . ILE A 1 107 ? -17.482 4.599 2.652 1.00 93.44 107 ILE A C 1
ATOM 818 O O . ILE A 1 107 ? -17.817 4.685 3.832 1.00 93.44 107 ILE A O 1
ATOM 822 N N . LEU A 1 108 ? -16.326 5.105 2.202 1.00 94.50 108 LEU A N 1
ATOM 823 C CA . LEU A 1 108 ? -15.351 5.762 3.081 1.00 94.50 108 LEU A CA 1
ATOM 824 C C . LEU A 1 108 ? -15.961 6.959 3.821 1.00 94.50 108 LEU A C 1
ATOM 826 O O . LEU A 1 108 ? -15.714 7.119 5.009 1.00 94.50 108 LEU A O 1
ATOM 830 N N . ALA A 1 109 ? -16.774 7.774 3.144 1.00 95.38 109 ALA A N 1
ATOM 831 C CA . ALA A 1 109 ? -17.404 8.943 3.756 1.00 95.38 109 ALA A CA 1
ATOM 832 C C . ALA A 1 109 ? -18.368 8.551 4.889 1.00 95.38 109 ALA A C 1
ATOM 834 O O . ALA A 1 109 ? -18.319 9.138 5.967 1.00 95.38 109 ALA A O 1
ATOM 835 N N . GLY A 1 110 ? -19.204 7.530 4.669 1.00 95.38 110 GLY A N 1
ATOM 836 C CA . GLY A 1 110 ? -20.127 7.024 5.684 1.00 95.38 110 GLY A CA 1
ATOM 837 C C . GLY A 1 110 ? -19.393 6.458 6.897 1.00 95.38 110 GLY A C 1
ATOM 838 O O . GLY A 1 110 ? -19.704 6.824 8.031 1.00 95.38 110 GLY A O 1
ATOM 839 N N . VAL A 1 111 ? -18.374 5.628 6.659 1.00 96.06 111 VAL A N 1
ATOM 840 C CA . VAL A 1 111 ? -17.567 5.050 7.740 1.00 96.06 111 VAL A CA 1
ATOM 841 C C . VAL A 1 111 ? -16.802 6.138 8.503 1.00 96.06 111 VAL A C 1
ATOM 843 O O . VAL A 1 111 ? -16.831 6.150 9.732 1.00 96.06 111 VAL A O 1
ATOM 846 N N . ALA A 1 112 ? -16.182 7.094 7.805 1.00 95.88 112 ALA A N 1
ATOM 847 C CA . ALA A 1 112 ? -15.468 8.207 8.429 1.00 95.88 112 ALA A CA 1
ATOM 848 C C . ALA A 1 112 ? -16.393 9.097 9.274 1.00 95.88 112 ALA A C 1
ATOM 850 O O . ALA A 1 112 ? -16.002 9.507 10.362 1.00 95.88 112 ALA A O 1
ATOM 851 N N . SER A 1 113 ? -17.628 9.349 8.823 1.00 96.25 113 SER A N 1
ATOM 852 C CA . SER A 1 113 ? -18.619 10.092 9.612 1.00 96.25 113 SER A CA 1
ATOM 853 C C . SER A 1 113 ? -18.974 9.357 10.902 1.00 96.25 113 SER A C 1
ATOM 855 O O . SER A 1 113 ? -18.979 9.967 11.963 1.00 96.25 113 SER A O 1
ATOM 857 N N . ALA A 1 114 ? -19.222 8.045 10.839 1.00 95.88 114 ALA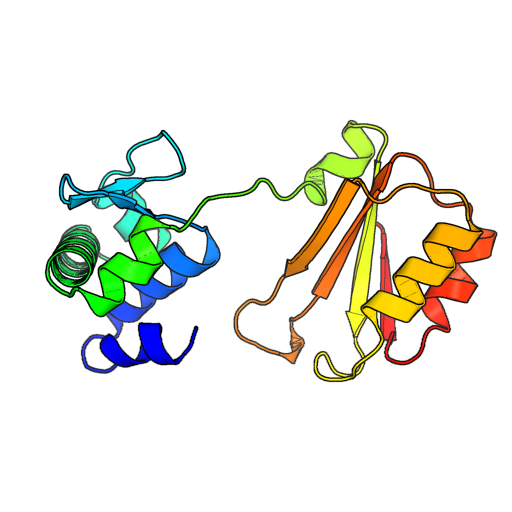 A N 1
ATOM 858 C CA . ALA A 1 114 ? -19.541 7.263 12.031 1.00 95.88 114 ALA A CA 1
ATOM 859 C C . ALA A 1 114 ? -18.378 7.224 13.041 1.00 95.88 114 ALA A C 1
ATOM 861 O O . ALA A 1 114 ? -18.619 7.248 14.245 1.00 95.88 114 ALA A O 1
ATOM 862 N N . ILE A 1 115 ? -17.131 7.198 12.558 1.00 96.75 115 ILE A N 1
ATOM 863 C CA . ILE A 1 115 ? -15.924 7.298 13.394 1.00 96.75 115 ILE A CA 1
ATOM 864 C C . ILE A 1 115 ? -15.795 8.694 14.020 1.00 96.75 115 ILE A C 1
ATOM 866 O O . ILE A 1 115 ? -15.483 8.804 15.204 1.00 96.75 115 ILE A O 1
ATOM 870 N N . TYR A 1 116 ? -16.064 9.752 13.248 1.00 96.69 116 TYR A N 1
ATOM 871 C CA . TYR A 1 116 ? -16.073 11.128 13.745 1.00 96.69 116 TYR A CA 1
ATOM 872 C C . TYR A 1 116 ? -17.083 11.307 14.883 1.00 96.69 116 TYR A C 1
ATOM 874 O O . TYR A 1 116 ? -16.734 11.848 15.929 1.00 96.69 116 TYR A O 1
ATOM 882 N N . ASP A 1 117 ? -18.300 10.787 14.714 1.00 96.25 117 ASP A N 1
ATOM 883 C CA . ASP A 1 117 ? -19.341 10.849 15.743 1.00 96.25 117 ASP A CA 1
ATOM 884 C C . ASP A 1 117 ? -18.947 10.079 17.015 1.00 96.25 117 ASP A C 1
ATOM 886 O O . ASP A 1 117 ? -19.341 10.460 18.114 1.00 96.25 117 ASP A O 1
ATOM 890 N N . ALA A 1 118 ? -18.131 9.028 16.876 1.00 95.56 118 ALA A N 1
ATOM 891 C CA . ALA A 1 118 ? -17.562 8.283 17.996 1.00 95.56 118 ALA A CA 1
ATOM 892 C C . ALA A 1 118 ? -16.436 9.036 18.731 1.00 95.56 118 ALA A C 1
ATOM 894 O O . ALA A 1 118 ? -15.978 8.573 19.774 1.00 95.56 118 ALA A O 1
ATOM 895 N N . GLY A 1 119 ? -15.965 10.167 18.194 1.00 96.38 119 GLY A N 1
ATOM 896 C CA . GLY A 1 119 ? -14.876 10.954 18.772 1.00 96.38 119 GLY A CA 1
ATOM 897 C C . GLY A 1 119 ? -13.502 10.284 18.683 1.00 96.38 119 GLY A C 1
ATOM 898 O O . GLY A 1 119 ? -12.616 10.620 19.467 1.00 96.38 119 GLY A O 1
ATOM 899 N N . VAL A 1 120 ? -13.310 9.338 17.755 1.00 96.25 120 VAL A N 1
ATOM 900 C CA . VAL A 1 120 ? -12.056 8.580 17.606 1.00 96.25 120 VAL A CA 1
ATOM 901 C C . VAL A 1 120 ? -11.279 9.063 16.381 1.00 96.25 120 VAL A C 1
ATOM 903 O O . VAL A 1 120 ? -11.844 9.271 15.310 1.00 96.25 120 VAL A O 1
ATOM 906 N N . SER A 1 121 ? -9.964 9.237 16.518 1.00 96.38 121 SER A N 1
ATOM 907 C CA . SER A 1 121 ? -9.106 9.677 15.412 1.00 96.38 121 SER A CA 1
ATOM 908 C C . SER A 1 121 ? -8.714 8.514 14.496 1.00 96.38 121 SER A C 1
ATOM 910 O O . SER A 1 121 ? -8.516 7.386 14.950 1.00 96.38 121 SER A O 1
ATOM 912 N N . VAL A 1 122 ? -8.543 8.791 13.202 1.00 97.25 122 VAL A N 1
ATOM 913 C CA . VAL A 1 122 ? -8.024 7.829 12.220 1.00 97.25 122 VAL A CA 1
ATOM 914 C C . VAL A 1 122 ? -6.510 7.997 12.100 1.00 97.25 122 VAL A C 1
ATOM 916 O O . VAL A 1 122 ? -6.023 9.058 11.720 1.00 97.25 122 VAL A O 1
ATOM 919 N N . ARG A 1 123 ? -5.759 6.926 12.371 1.00 96.00 123 ARG A N 1
ATOM 920 C CA . ARG A 1 123 ? -4.297 6.866 12.219 1.00 96.00 123 ARG A CA 1
ATOM 921 C C . ARG A 1 123 ? -3.865 6.409 10.826 1.00 96.00 123 ARG A C 1
ATOM 923 O O . ARG A 1 123 ? -2.828 6.841 10.334 1.00 96.00 123 ARG A O 1
ATOM 930 N N . GLN A 1 124 ? -4.637 5.533 10.189 1.00 96.75 124 GLN A N 1
ATOM 931 C CA . GLN A 1 124 ? -4.382 5.076 8.823 1.00 96.75 124 GLN A CA 1
ATOM 932 C C . GLN A 1 124 ? -5.698 4.695 8.144 1.00 96.75 124 GLN A C 1
ATOM 934 O O . GLN A 1 124 ? -6.532 4.036 8.752 1.00 96.75 124 GLN A O 1
ATOM 939 N N . ALA A 1 125 ? -5.868 5.077 6.880 1.00 95.69 125 ALA A N 1
ATOM 940 C CA . ALA A 1 125 ? -6.953 4.605 6.026 1.00 95.69 125 ALA A CA 1
ATOM 941 C C . ALA A 1 125 ? -6.365 4.200 4.672 1.00 95.69 125 ALA A C 1
ATOM 943 O O . ALA A 1 125 ? -5.781 5.031 3.978 1.00 95.69 125 ALA A O 1
ATOM 944 N N . VAL A 1 126 ? -6.465 2.918 4.325 1.00 93.31 126 VAL A N 1
ATOM 945 C CA . VAL A 1 126 ? -5.864 2.344 3.113 1.00 93.31 126 VAL A CA 1
ATOM 946 C C . VAL A 1 126 ? -6.871 1.419 2.445 1.00 93.31 126 VAL A C 1
ATOM 948 O O . VAL A 1 126 ? -7.615 0.707 3.114 1.00 93.31 126 VAL A O 1
ATOM 951 N N . ILE A 1 127 ? -6.887 1.426 1.115 1.00 90.75 127 ILE A N 1
ATOM 952 C CA . ILE A 1 127 ? -7.602 0.424 0.330 1.00 90.75 127 ILE A CA 1
ATOM 953 C C . ILE A 1 127 ? -6.601 -0.684 0.010 1.00 90.75 127 ILE A C 1
ATOM 955 O O . ILE A 1 127 ? -5.639 -0.450 -0.721 1.00 90.75 127 ILE A O 1
ATOM 959 N N . ASP A 1 128 ? -6.807 -1.869 0.580 1.00 86.94 128 ASP A N 1
ATOM 960 C CA . ASP A 1 128 ? -6.080 -3.070 0.177 1.00 86.94 128 ASP A CA 1
ATOM 961 C C . ASP A 1 128 ? -6.792 -3.669 -1.036 1.00 86.94 128 ASP A C 1
ATOM 963 O O . ASP A 1 128 ? -7.817 -4.338 -0.911 1.00 86.94 128 ASP A O 1
ATOM 967 N N . ASP A 1 129 ? -6.283 -3.341 -2.222 1.00 81.00 129 ASP A N 1
ATOM 968 C CA . ASP A 1 129 ? -6.750 -3.868 -3.499 1.00 81.00 129 ASP A CA 1
ATOM 969 C C . ASP A 1 129 ? -5.623 -4.674 -4.153 1.00 81.00 129 ASP A C 1
ATOM 971 O O . ASP A 1 129 ? -4.543 -4.168 -4.469 1.00 81.00 129 ASP A O 1
ATOM 975 N N . THR A 1 130 ? -5.885 -5.963 -4.359 1.00 67.88 130 THR A N 1
ATOM 976 C CA . THR A 1 130 ? -4.946 -6.897 -4.995 1.00 67.88 130 THR A CA 1
ATOM 977 C C . THR A 1 130 ? -5.065 -6.919 -6.524 1.00 67.88 130 THR A C 1
ATOM 979 O O . THR A 1 130 ? -4.423 -7.742 -7.176 1.00 67.88 130 THR A O 1
ATOM 982 N N . GLY A 1 131 ? -5.866 -6.022 -7.109 1.00 67.75 131 GLY A N 1
ATOM 983 C CA . GLY A 1 131 ? -6.264 -6.027 -8.518 1.00 67.75 131 GLY A CA 1
ATOM 984 C C . GLY A 1 131 ? -7.454 -6.949 -8.806 1.00 67.75 131 GLY A C 1
ATOM 985 O O . GLY A 1 131 ? -7.815 -7.132 -9.967 1.00 67.75 131 GLY A O 1
ATOM 986 N N . ILE A 1 132 ? -8.043 -7.540 -7.762 1.00 70.12 132 ILE A N 1
ATOM 987 C CA . ILE A 1 132 ? -9.267 -8.343 -7.803 1.00 70.12 132 ILE A CA 1
ATOM 988 C C . ILE A 1 132 ? -10.294 -7.579 -6.978 1.00 70.12 132 ILE A C 1
ATOM 990 O O . ILE A 1 132 ? -10.169 -7.486 -5.756 1.00 70.12 132 ILE A O 1
ATOM 994 N N . GLN A 1 133 ? -11.292 -7.018 -7.652 1.00 68.81 133 GLN A N 1
ATOM 995 C CA . GLN A 1 133 ? -12.229 -6.065 -7.063 1.00 68.81 133 GLN A CA 1
ATOM 996 C C . GLN A 1 133 ? -13.003 -6.655 -5.875 1.00 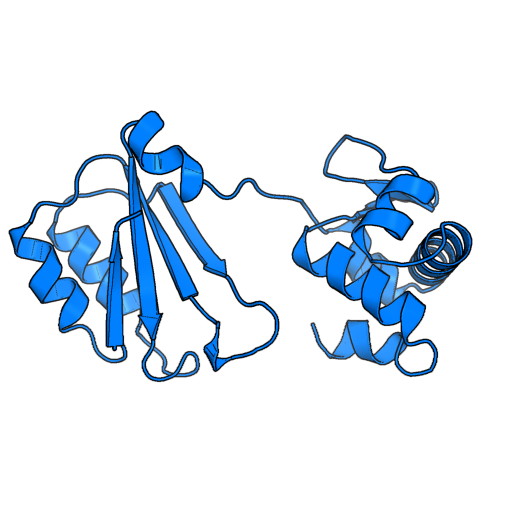68.81 133 GLN A C 1
ATOM 998 O O . GLN A 1 133 ? -13.240 -5.969 -4.885 1.00 68.81 133 GLN A O 1
ATOM 1003 N N . GLU A 1 134 ? -13.359 -7.937 -5.939 1.00 75.06 134 GLU A N 1
ATOM 1004 C CA . GLU A 1 134 ? -14.074 -8.663 -4.883 1.00 75.06 134 GLU A CA 1
ATOM 1005 C C . GLU A 1 134 ? -13.252 -8.767 -3.585 1.00 75.06 134 GLU A C 1
ATOM 1007 O O . GLU A 1 134 ? -13.795 -8.878 -2.478 1.00 75.06 134 GLU A O 1
ATOM 1012 N N . ASN A 1 135 ? -11.927 -8.684 -3.718 1.00 80.12 135 ASN A N 1
ATOM 1013 C CA . ASN A 1 135 ? -10.981 -8.715 -2.612 1.00 80.12 135 ASN A CA 1
ATOM 1014 C C . ASN A 1 135 ? -10.631 -7.320 -2.095 1.00 80.12 135 ASN A C 1
ATOM 1016 O O . ASN A 1 135 ? -9.871 -7.237 -1.136 1.00 80.12 135 ASN A O 1
ATOM 1020 N N . ALA A 1 136 ? -11.150 -6.243 -2.693 1.00 88.19 136 ALA A N 1
ATOM 1021 C CA . ALA A 1 136 ? -10.871 -4.900 -2.215 1.00 88.19 136 ALA A CA 1
ATOM 1022 C C . ALA A 1 136 ? -11.446 -4.716 -0.804 1.00 88.19 136 ALA A C 1
ATOM 1024 O O . ALA A 1 136 ? -12.612 -5.033 -0.527 1.00 88.19 136 ALA A O 1
ATOM 1025 N N . ARG A 1 137 ? -10.612 -4.217 0.106 1.00 92.44 137 ARG A N 1
ATOM 1026 C CA . ARG A 1 137 ? -10.973 -3.953 1.500 1.00 92.44 137 ARG A CA 1
ATOM 1027 C C . ARG A 1 137 ? -10.574 -2.541 1.871 1.00 92.44 137 ARG A C 1
ATOM 1029 O O . ARG A 1 137 ? -9.466 -2.108 1.568 1.00 92.44 137 ARG A O 1
ATOM 1036 N N . LEU A 1 138 ? -11.463 -1.830 2.556 1.00 94.56 138 LEU A N 1
ATOM 1037 C CA . LEU A 1 138 ? -11.093 -0.582 3.212 1.00 94.56 138 LEU A CA 1
ATOM 1038 C C . LEU A 1 138 ? -10.609 -0.916 4.622 1.00 94.56 138 LEU A C 1
ATOM 1040 O O . LEU A 1 138 ? -11.382 -1.370 5.460 1.00 94.56 138 LEU A O 1
ATOM 1044 N N . ILE A 1 139 ? -9.327 -0.689 4.870 1.00 95.81 139 ILE A N 1
ATOM 1045 C CA . ILE A 1 139 ? -8.692 -0.858 6.171 1.00 95.81 139 ILE A CA 1
ATOM 1046 C C . ILE A 1 139 ? -8.607 0.513 6.834 1.00 95.81 139 ILE A C 1
ATOM 1048 O O . ILE A 1 139 ? -8.031 1.445 6.271 1.00 95.81 139 ILE A O 1
ATOM 1052 N N . ILE A 1 140 ? -9.158 0.632 8.039 1.00 97.25 140 ILE A N 1
ATOM 1053 C CA . ILE A 1 140 ? -9.069 1.831 8.870 1.00 97.25 140 ILE A CA 1
ATOM 1054 C C . ILE A 1 140 ? -8.466 1.452 10.214 1.00 97.25 140 ILE A C 1
ATOM 1056 O O . ILE A 1 140 ? -8.988 0.600 10.924 1.00 97.25 140 ILE A O 1
ATOM 1060 N N . VAL A 1 141 ? -7.381 2.120 10.581 1.00 97.75 141 VAL A N 1
ATOM 1061 C CA . VAL A 1 141 ? -6.753 2.003 11.893 1.00 97.75 141 VAL A CA 1
ATOM 1062 C C . VAL A 1 141 ? -7.087 3.248 12.698 1.00 97.75 141 VAL A C 1
ATOM 1064 O O . VAL A 1 141 ? -6.765 4.363 12.288 1.00 97.75 141 VAL A O 1
ATOM 1067 N N . LEU A 1 142 ? -7.734 3.042 13.836 1.00 97.75 142 LEU A N 1
ATOM 1068 C CA . LEU A 1 142 ? -8.158 4.061 14.783 1.00 97.75 142 LEU A CA 1
ATOM 1069 C C . LEU A 1 142 ? -7.139 4.217 15.908 1.00 97.75 142 LEU A C 1
ATOM 1071 O O . LEU A 1 142 ? -6.526 3.235 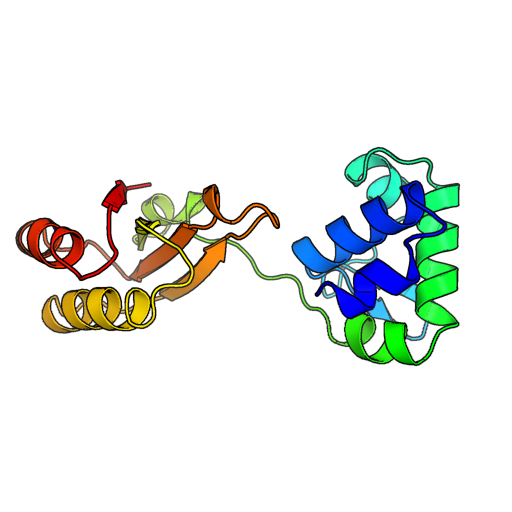16.326 1.00 97.75 142 LEU A O 1
ATOM 1075 N N . ASP A 1 143 ? -6.987 5.438 16.408 1.00 96.25 143 ASP A N 1
ATOM 1076 C CA . ASP A 1 143 ? -6.191 5.733 17.596 1.00 96.25 143 ASP A CA 1
ATOM 1077 C C . ASP A 1 143 ? -7.034 5.508 18.859 1.00 96.25 143 ASP A C 1
ATOM 1079 O O . ASP A 1 143 ? -7.871 6.340 19.211 1.00 96.25 143 ASP A O 1
ATOM 1083 N N . GLY A 1 144 ? -6.854 4.355 19.504 1.00 94.44 144 GLY A N 1
ATOM 1084 C CA . GLY A 1 144 ? -7.676 3.915 20.630 1.00 94.44 144 GLY A CA 1
ATOM 1085 C C . GLY A 1 144 ? -8.829 2.965 20.260 1.00 94.44 144 GLY A C 1
ATOM 1086 O O . GLY A 1 144 ? -8.946 2.505 19.116 1.00 94.44 144 GLY A O 1
ATOM 1087 N N . PRO A 1 145 ? -9.663 2.607 21.254 1.00 93.88 145 PRO A N 1
ATOM 1088 C CA . PRO A 1 145 ? -10.809 1.721 21.076 1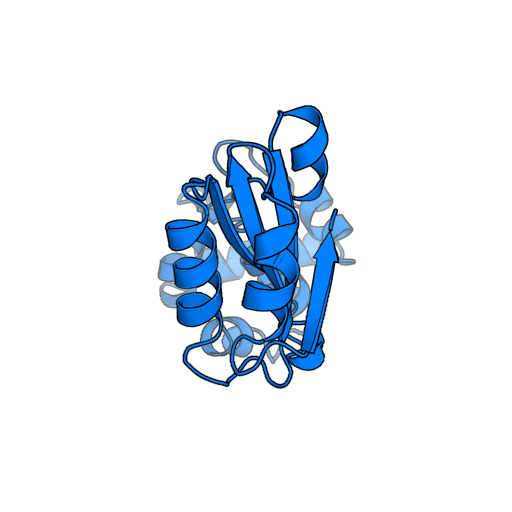.00 93.88 145 PRO A CA 1
ATOM 1089 C C . PRO A 1 145 ? -11.973 2.419 20.358 1.00 93.88 145 PRO A C 1
ATOM 1091 O O . PRO A 1 145 ? -12.268 3.581 20.626 1.00 93.88 145 PRO A O 1
ATOM 1094 N N . LEU A 1 146 ? -12.692 1.684 19.503 1.00 94.69 146 LEU A N 1
ATOM 1095 C CA . LEU A 1 146 ? -14.004 2.111 19.007 1.00 94.69 146 LEU A CA 1
ATOM 1096 C C . LEU A 1 146 ? -15.087 1.755 20.045 1.00 94.69 146 LEU A C 1
ATOM 1098 O O . LEU A 1 146 ? -15.222 0.568 20.362 1.00 94.69 146 LEU A O 1
ATOM 1102 N N . PRO A 1 147 ? -15.893 2.713 20.543 1.00 94.19 147 PRO A N 1
ATOM 1103 C CA . PRO A 1 147 ? -17.013 2.390 21.420 1.00 94.19 147 PRO A CA 1
ATOM 1104 C C . PRO A 1 147 ? -18.027 1.484 20.705 1.00 94.19 147 PRO A C 1
ATOM 1106 O O . PRO A 1 147 ? -18.402 1.713 19.550 1.00 94.19 147 PRO A O 1
ATOM 1109 N N . SER A 1 148 ? -18.438 0.410 21.380 1.00 91.50 148 SER A N 1
ATOM 1110 C CA . SER A 1 148 ? -19.182 -0.705 20.777 1.00 91.50 148 SER A CA 1
ATOM 1111 C C . SER A 1 148 ? -20.517 -0.302 20.139 1.00 91.50 148 SER A C 1
ATOM 1113 O O . SER A 1 148 ? -20.942 -0.904 19.154 1.00 91.50 148 SER A O 1
ATOM 1115 N N . GLU A 1 149 ? -21.149 0.751 20.649 1.00 93.44 149 GLU A N 1
ATOM 1116 C CA . GLU A 1 149 ? -22.403 1.318 20.164 1.00 93.44 149 GLU A CA 1
ATOM 1117 C C . GLU A 1 149 ? -22.291 1.943 18.762 1.00 93.44 149 GLU A C 1
ATOM 1119 O O . GLU A 1 149 ? -23.303 2.083 18.073 1.00 93.44 149 GLU A O 1
ATOM 1124 N N . TYR A 1 150 ? -21.075 2.246 18.288 1.00 93.88 150 TYR A N 1
ATOM 1125 C CA . TYR A 1 150 ? -20.839 2.765 16.937 1.00 93.88 150 TYR A CA 1
ATOM 1126 C C . TYR A 1 150 ? -20.616 1.665 15.890 1.00 93.88 150 TYR A C 1
ATOM 1128 O O . TYR A 1 150 ? -20.768 1.932 14.697 1.00 93.88 150 TYR A O 1
ATOM 1136 N N . LEU A 1 151 ? -20.341 0.413 16.285 1.00 93.62 151 LEU A N 1
ATOM 1137 C CA . LEU A 1 151 ? -20.202 -0.704 15.335 1.00 93.62 151 LEU A CA 1
ATOM 1138 C C . LEU A 1 151 ? -21.469 -0.930 14.485 1.00 93.62 151 LEU A C 1
ATOM 1140 O O . LEU A 1 151 ? -21.339 -1.044 13.261 1.00 93.62 151 LEU A O 1
ATOM 1144 N N . PRO A 1 152 ? -22.696 -0.953 15.055 1.00 94.38 152 PRO A N 1
ATOM 1145 C CA . PRO A 1 152 ? -23.922 -1.050 14.263 1.00 94.38 152 PRO A CA 1
ATOM 1146 C C . PRO A 1 152 ? -24.084 0.109 13.278 1.00 94.38 152 PRO A C 1
ATOM 1148 O O . PRO A 1 152 ? -24.515 -0.108 12.145 1.00 94.38 152 PRO A O 1
ATOM 1151 N N . ARG A 1 153 ? -23.690 1.326 13.679 1.00 94.69 153 ARG A N 1
ATOM 1152 C CA . ARG A 1 153 ? -23.756 2.515 12.822 1.00 94.69 153 ARG A CA 1
ATOM 1153 C C . ARG A 1 153 ? -22.854 2.360 11.603 1.00 94.69 153 ARG A C 1
ATOM 1155 O O . ARG A 1 153 ? -23.341 2.521 10.488 1.00 94.69 153 ARG A O 1
ATOM 1162 N N . ILE A 1 154 ? -21.595 1.959 11.797 1.00 95.25 154 ILE A N 1
ATOM 1163 C CA . ILE A 1 154 ? -20.668 1.681 10.687 1.00 95.25 154 ILE A CA 1
ATOM 1164 C C . ILE A 1 154 ? -21.221 0.565 9.791 1.00 95.25 154 ILE A C 1
ATOM 1166 O O . ILE A 1 154 ? -21.166 0.666 8.568 1.00 95.25 154 ILE A O 1
ATOM 1170 N N . ARG A 1 155 ? -21.807 -0.488 10.377 1.00 95.25 155 ARG A N 1
ATOM 1171 C CA . ARG A 1 155 ? -22.355 -1.620 9.611 1.00 95.25 155 ARG A CA 1
ATOM 1172 C C . ARG A 1 155 ? -23.565 -1.223 8.768 1.00 95.25 155 ARG A C 1
ATOM 1174 O O . ARG A 1 155 ? -23.790 -1.808 7.718 1.00 95.25 155 ARG A O 1
ATOM 1181 N N . SER A 1 156 ? -24.330 -0.232 9.222 1.00 95.31 156 SER A N 1
ATOM 1182 C CA . SER A 1 156 ? -25.475 0.321 8.493 1.00 95.31 156 SER A CA 1
ATOM 1183 C C . SER A 1 156 ? -25.088 1.315 7.392 1.00 95.31 156 SER A C 1
ATOM 1185 O O . SER A 1 156 ? -25.953 1.748 6.629 1.00 95.31 156 SER A O 1
ATOM 1187 N N . CYS A 1 157 ? -23.807 1.697 7.289 1.00 95.94 157 CYS A N 1
ATOM 1188 C CA . CYS A 1 157 ? -23.356 2.601 6.241 1.00 95.94 157 CYS A CA 1
ATOM 1189 C C . CYS A 1 157 ? -23.601 1.994 4.856 1.00 95.94 157 CYS A C 1
ATOM 1191 O O . CYS A 1 157 ? -23.335 0.821 4.591 1.00 95.94 157 CYS A O 1
ATOM 1193 N N . LYS A 1 158 ? -24.080 2.833 3.935 1.00 94.00 158 LYS A N 1
ATOM 1194 C CA . LYS A 1 158 ? -24.360 2.425 2.559 1.00 94.00 158 LYS A CA 1
ATOM 1195 C C . LYS A 1 158 ? -23.117 1.805 1.911 1.00 94.00 158 LYS A C 1
ATOM 1197 O O . LYS A 1 158 ? -22.063 2.432 1.859 1.00 94.00 158 LYS A O 1
ATOM 1202 N N . GLY A 1 159 ? -23.285 0.604 1.361 1.00 93.44 159 GLY A N 1
ATOM 1203 C CA . GLY A 1 159 ? -22.230 -0.128 0.660 1.00 93.44 159 GLY A CA 1
ATOM 1204 C C . GLY A 1 159 ? -21.294 -0.929 1.568 1.00 93.44 159 GLY A C 1
ATOM 1205 O O . GLY A 1 159 ? -20.391 -1.568 1.039 1.00 93.44 159 GLY A O 1
ATOM 1206 N N . VAL A 1 160 ? -21.511 -0.944 2.889 1.00 96.00 160 VAL A N 1
ATOM 1207 C CA . VAL A 1 160 ? -20.836 -1.865 3.816 1.00 96.00 160 VAL A CA 1
ATOM 1208 C C . VAL A 1 160 ? -21.599 -3.188 3.854 1.00 96.00 160 VAL A C 1
ATOM 1210 O O . VAL A 1 160 ? -22.774 -3.214 4.204 1.00 96.00 160 VAL A O 1
ATOM 1213 N N . ASP A 1 161 ? -20.929 -4.283 3.500 1.00 94.75 161 ASP A N 1
ATOM 1214 C CA . ASP A 1 161 ? -21.466 -5.644 3.630 1.00 94.75 161 ASP A CA 1
ATOM 1215 C C . ASP A 1 161 ? -21.122 -6.227 5.008 1.00 94.75 161 ASP A C 1
ATOM 1217 O O . ASP A 1 161 ? -21.975 -6.677 5.780 1.00 94.75 161 ASP A O 1
ATOM 1221 N N . LYS A 1 162 ? -19.835 -6.152 5.363 1.00 94.75 162 LYS A N 1
ATOM 1222 C CA . LYS A 1 162 ? -19.303 -6.729 6.596 1.00 94.75 162 LYS A CA 1
ATOM 1223 C C . LYS A 1 162 ? -18.204 -5.857 7.193 1.00 94.75 162 LYS A C 1
ATOM 1225 O O . LYS A 1 162 ? -17.467 -5.178 6.486 1.00 94.75 162 LYS A O 1
ATOM 1230 N N . ILE A 1 163 ? -18.084 -5.927 8.515 1.00 95.31 163 ILE A N 1
ATOM 1231 C CA . ILE A 1 163 ? -16.965 -5.374 9.280 1.00 95.31 163 ILE A CA 1
ATOM 1232 C C . ILE A 1 163 ? -16.222 -6.536 9.932 1.00 95.31 163 ILE A C 1
ATOM 1234 O O . ILE A 1 163 ? -16.850 -7.450 10.475 1.00 95.31 163 ILE A O 1
ATOM 1238 N N . ILE A 1 164 ? -14.897 -6.497 9.881 1.00 94.75 164 ILE A N 1
ATOM 1239 C CA . ILE A 1 164 ? -14.001 -7.422 10.570 1.00 94.75 164 ILE A CA 1
ATOM 1240 C C . ILE A 1 164 ? -13.106 -6.585 11.491 1.00 94.75 164 ILE A C 1
ATOM 1242 O O . ILE A 1 164 ? -12.525 -5.592 11.061 1.00 94.75 164 ILE A O 1
ATOM 1246 N N . LEU A 1 165 ? -13.023 -6.973 12.761 1.00 92.00 165 LEU A N 1
ATOM 1247 C CA . LEU A 1 165 ? -12.065 -6.422 13.722 1.00 92.00 165 LEU A CA 1
ATOM 1248 C C . LEU A 1 165 ? -10.787 -7.265 13.654 1.00 92.00 165 LEU A C 1
ATOM 1250 O O . LEU A 1 165 ? -10.893 -8.494 13.700 1.00 92.00 165 LEU A O 1
ATOM 1254 N N . ARG A 1 166 ? -9.623 -6.622 13.517 1.00 82.88 166 ARG A N 1
ATOM 1255 C CA . ARG A 1 166 ? -8.307 -7.285 13.546 1.00 82.88 166 ARG A CA 1
ATOM 1256 C C . ARG A 1 166 ? -7.602 -7.089 14.884 1.00 82.88 166 ARG A C 1
ATOM 1258 O O . ARG A 1 166 ? -7.749 -5.992 15.470 1.00 82.88 166 ARG A O 1
#

Foldseek 3Di:
DVVLLVVCPVPVLLSLLVLVCQLQLWAQAQVLFIDQVPHTDQLCNSQVVSVHHSVSSSVSSVVLNPDVVSNVPRNPGHGDDDCQVCQVVQQKKKKKFQFPFQPDPCLCVQLVVLCVVQVWDWPDWDWPDSVDRNPTITITIIRHDRDPVSPVSNCPGPGGPDMDID